Protein AF-A0A2S6R3Y6-F1 (afdb_monomer)

Radius of gyration: 16.05 Å; Cα contacts (8 Å, |Δi|>4): 48; chains: 1; bounding box: 32×43×38 Å

Structure (mmCIF, N/CA/C/O backbone):
data_AF-A0A2S6R3Y6-F1
#
_entry.id   AF-A0A2S6R3Y6-F1
#
loop_
_atom_site.group_PDB
_atom_site.id
_atom_site.type_symbol
_atom_site.label_atom_id
_atom_site.label_alt_id
_atom_site.label_comp_id
_atom_site.label_asym_id
_atom_site.label_entity_id
_atom_site.label_seq_id
_atom_site.pdbx_PDB_ins_code
_atom_site.Cartn_x
_atom_site.Cartn_y
_atom_site.Cartn_z
_atom_site.occupancy
_atom_site.B_iso_or_equiv
_atom_site.auth_seq_id
_atom_site.auth_comp_id
_atom_site.auth_asym_id
_atom_site.auth_atom_id
_atom_site.pdbx_PDB_model_num
ATOM 1 N N . MET A 1 1 ? 15.726 2.485 -18.350 1.00 80.19 1 MET A N 1
ATOM 2 C CA . MET A 1 1 ? 15.636 1.011 -18.258 1.00 80.19 1 MET A CA 1
ATOM 3 C C . MET A 1 1 ? 14.922 0.663 -16.962 1.00 80.19 1 MET A C 1
ATOM 5 O O . MET A 1 1 ? 15.285 1.222 -15.932 1.00 80.19 1 MET A O 1
ATOM 9 N N . VAL A 1 2 ? 13.887 -0.176 -17.019 1.00 84.50 2 VAL A N 1
ATOM 10 C CA . VAL A 1 2 ? 13.121 -0.587 -15.831 1.00 84.50 2 VAL A CA 1
ATOM 11 C C . VAL A 1 2 ? 13.959 -1.543 -14.985 1.00 84.50 2 VAL A C 1
ATOM 13 O O . VAL A 1 2 ? 14.556 -2.482 -15.511 1.00 84.50 2 VAL A O 1
ATOM 16 N N . LYS A 1 3 ? 14.002 -1.323 -13.669 1.00 93.44 3 LYS A N 1
ATOM 17 C CA . LYS A 1 3 ? 14.640 -2.249 -12.725 1.00 93.44 3 LYS A CA 1
ATOM 18 C C . LYS A 1 3 ? 13.674 -3.391 -12.396 1.00 93.44 3 LYS A C 1
ATOM 20 O O . LYS A 1 3 ? 12.978 -3.334 -11.388 1.00 93.44 3 LYS A O 1
ATOM 25 N N . LEU A 1 4 ? 13.634 -4.426 -13.237 1.00 94.94 4 LEU A N 1
ATOM 26 C CA . LEU A 1 4 ? 12.654 -5.521 -13.128 1.00 94.94 4 LEU A CA 1
ATOM 27 C C . LEU A 1 4 ? 12.665 -6.235 -11.767 1.00 94.94 4 LEU A C 1
ATOM 29 O O . LEU A 1 4 ? 11.603 -6.545 -11.243 1.00 94.94 4 LEU A O 1
ATOM 33 N N . ALA A 1 5 ? 13.838 -6.439 -11.161 1.00 95.38 5 ALA A N 1
ATOM 34 C CA . ALA A 1 5 ? 13.931 -7.038 -9.827 1.00 95.38 5 ALA A CA 1
ATOM 35 C C . ALA A 1 5 ? 13.281 -6.157 -8.744 1.00 95.38 5 ALA A C 1
ATOM 37 O O . ALA A 1 5 ? 12.570 -6.662 -7.880 1.00 95.38 5 ALA A O 1
ATOM 38 N N . ALA A 1 6 ? 13.480 -4.835 -8.819 1.00 94.38 6 ALA A N 1
ATOM 39 C CA . ALA A 1 6 ? 12.857 -3.891 -7.893 1.00 94.38 6 ALA A CA 1
ATOM 40 C C . ALA A 1 6 ? 11.339 -3.820 -8.108 1.00 94.38 6 ALA A C 1
ATOM 42 O O . ALA A 1 6 ? 10.587 -3.823 -7.140 1.00 94.38 6 ALA A O 1
ATOM 43 N N . TYR A 1 7 ? 10.891 -3.824 -9.366 1.00 96.75 7 TYR A N 1
ATOM 44 C CA . TYR A 1 7 ? 9.471 -3.898 -9.700 1.00 96.75 7 TYR A CA 1
ATOM 45 C C . TYR A 1 7 ? 8.821 -5.177 -9.156 1.00 96.75 7 TYR A C 1
ATOM 47 O O . TYR A 1 7 ? 7.786 -5.094 -8.510 1.00 96.75 7 TYR A O 1
ATOM 55 N N . ALA A 1 8 ? 9.437 -6.348 -9.348 1.00 96.81 8 ALA A N 1
ATOM 56 C CA . ALA A 1 8 ? 8.900 -7.617 -8.855 1.00 96.81 8 ALA A CA 1
ATOM 57 C C . ALA A 1 8 ? 8.803 -7.658 -7.318 1.00 96.81 8 ALA A C 1
ATOM 59 O O . ALA A 1 8 ? 7.802 -8.124 -6.771 1.00 96.81 8 ALA A O 1
ATOM 60 N N . ALA A 1 9 ? 9.815 -7.128 -6.621 1.00 96.19 9 ALA A N 1
ATOM 61 C CA . ALA A 1 9 ? 9.788 -6.997 -5.166 1.00 96.19 9 ALA A CA 1
ATOM 62 C C . ALA A 1 9 ? 8.658 -6.060 -4.707 1.00 96.19 9 ALA A C 1
ATOM 64 O O . ALA A 1 9 ? 7.871 -6.425 -3.837 1.00 96.19 9 ALA A O 1
ATOM 65 N N . PHE A 1 10 ? 8.524 -4.893 -5.343 1.00 97.12 10 PHE A N 1
ATOM 66 C CA . PHE A 1 10 ? 7.450 -3.944 -5.053 1.00 97.12 10 PHE A CA 1
ATOM 67 C C . PHE A 1 10 ? 6.063 -4.525 -5.348 1.00 97.12 10 PHE A C 1
ATOM 69 O O . PHE A 1 10 ? 5.155 -4.402 -4.533 1.00 97.12 10 PHE A O 1
ATOM 76 N N . LYS A 1 11 ? 5.899 -5.229 -6.473 1.00 97.31 11 LYS A N 1
ATOM 77 C CA . LYS A 1 11 ? 4.643 -5.891 -6.836 1.00 97.31 11 LYS A CA 1
ATOM 78 C C . LYS A 1 11 ? 4.250 -6.948 -5.804 1.00 97.31 11 LYS A C 1
ATOM 80 O O . LYS A 1 11 ? 3.101 -6.982 -5.386 1.00 97.31 11 LYS A O 1
ATOM 85 N N . SER A 1 12 ? 5.223 -7.705 -5.297 1.00 97.31 12 SER A N 1
ATOM 86 C CA . SER A 1 12 ? 5.001 -8.655 -4.200 1.00 97.31 12 SER A CA 1
ATOM 87 C C . SER A 1 12 ? 4.546 -7.962 -2.904 1.00 97.31 12 SER A C 1
ATOM 89 O O . SER A 1 12 ? 3.750 -8.522 -2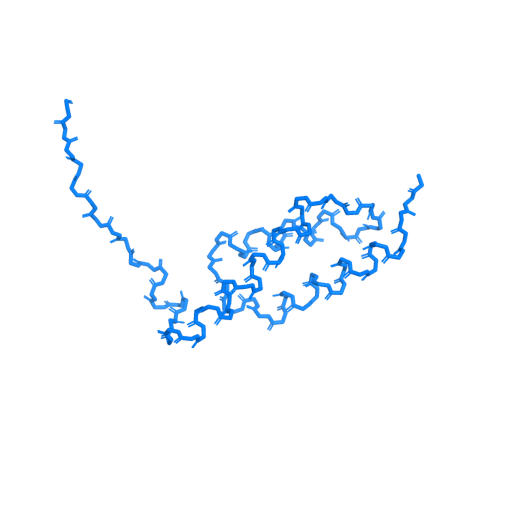.157 1.00 97.31 12 SER A O 1
ATOM 91 N N . MET A 1 13 ? 5.031 -6.747 -2.616 1.00 97.25 13 MET A N 1
ATOM 92 C CA . MET A 1 13 ? 4.547 -5.949 -1.478 1.00 97.25 13 MET A CA 1
ATOM 93 C C . MET A 1 13 ? 3.118 -5.448 -1.701 1.00 97.25 13 MET A C 1
ATOM 95 O O . MET A 1 13 ? 2.310 -5.496 -0.779 1.00 97.25 13 MET A O 1
ATOM 99 N N . LEU A 1 14 ? 2.806 -4.991 -2.915 1.00 97.38 14 LEU A N 1
ATOM 100 C CA . LEU A 1 14 ? 1.472 -4.522 -3.285 1.00 97.38 14 LEU A CA 1
ATOM 101 C C . LEU A 1 14 ? 0.435 -5.649 -3.170 1.00 97.38 14 LEU A C 1
ATOM 103 O O . LEU A 1 14 ? -0.630 -5.446 -2.596 1.00 97.38 14 LEU A O 1
ATOM 107 N N . ASP A 1 15 ? 0.768 -6.845 -3.658 1.00 97.62 15 ASP A N 1
ATOM 108 C CA . ASP A 1 15 ? -0.122 -8.007 -3.594 1.00 97.62 15 ASP A CA 1
ATOM 109 C C . ASP A 1 15 ? -0.374 -8.429 -2.132 1.00 97.62 15 ASP A C 1
ATOM 111 O O . ASP A 1 15 ? -1.510 -8.697 -1.755 1.00 97.62 15 ASP A O 1
ATOM 115 N N . ARG A 1 16 ? 0.647 -8.363 -1.264 1.00 96.94 16 ARG A N 1
ATOM 116 C CA . ARG A 1 16 ? 0.486 -8.572 0.190 1.00 96.94 16 ARG A CA 1
ATOM 117 C C . ARG A 1 16 ? -0.389 -7.517 0.863 1.00 96.94 16 ARG A C 1
ATOM 119 O O . ARG A 1 16 ? -1.132 -7.843 1.782 1.00 96.94 16 ARG A O 1
ATOM 126 N N . ALA A 1 17 ? -0.300 -6.259 0.439 1.00 96.44 17 ALA A N 1
ATOM 127 C CA . ALA A 1 17 ? -1.168 -5.206 0.960 1.00 96.44 17 ALA A CA 1
ATOM 128 C C . ALA A 1 17 ? -2.633 -5.411 0.532 1.00 96.44 17 ALA A C 1
ATOM 130 O O . ALA A 1 17 ? -3.539 -5.125 1.312 1.00 96.44 17 ALA A O 1
ATOM 131 N N . ALA A 1 18 ? -2.873 -5.971 -0.658 1.00 96.44 18 ALA A N 1
ATOM 132 C CA . ALA A 1 18 ? -4.213 -6.331 -1.123 1.00 96.44 18 ALA A CA 1
ATOM 133 C C . ALA A 1 18 ? -4.845 -7.485 -0.322 1.00 96.44 18 ALA A C 1
ATOM 135 O O . ALA A 1 18 ? -6.057 -7.510 -0.133 1.00 96.44 18 ALA A O 1
ATOM 136 N N . GLU A 1 19 ? -4.048 -8.404 0.230 1.00 96.94 19 GLU A N 1
ATOM 137 C CA . GLU A 1 19 ? -4.554 -9.471 1.114 1.0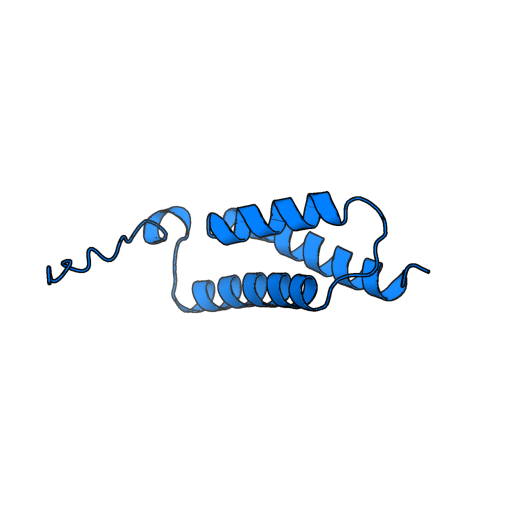0 96.94 19 GLU A CA 1
ATOM 138 C C . GLU A 1 19 ? -5.163 -8.940 2.425 1.00 96.94 19 GLU A C 1
ATOM 140 O O . GLU A 1 19 ? -5.928 -9.648 3.078 1.00 96.94 19 GLU A O 1
ATOM 145 N N . VAL A 1 20 ? -4.834 -7.705 2.816 1.00 95.06 20 VAL A N 1
ATOM 146 C CA . VAL A 1 20 ? -5.318 -7.053 4.045 1.00 95.06 20 VAL A CA 1
ATOM 147 C C . VAL A 1 20 ? -6.185 -5.825 3.758 1.00 95.06 20 VAL A C 1
ATOM 149 O O . VAL A 1 20 ? -6.347 -4.969 4.627 1.00 95.06 20 VAL A O 1
ATOM 152 N N . GLU A 1 21 ? -6.755 -5.731 2.552 1.00 94.62 21 GLU A N 1
ATOM 153 C CA . GLU A 1 21 ? -7.569 -4.593 2.100 1.00 94.62 21 GLU A CA 1
ATOM 154 C C . GLU A 1 21 ? -8.725 -4.268 3.066 1.00 94.62 21 GLU A C 1
ATOM 156 O O . GLU A 1 21 ? -9.036 -3.106 3.322 1.00 94.62 21 GLU A O 1
ATOM 161 N N . ASP A 1 22 ? -9.317 -5.291 3.685 1.00 92.19 22 ASP A N 1
ATOM 162 C CA . ASP A 1 22 ? -10.427 -5.169 4.634 1.00 92.19 22 ASP A CA 1
ATOM 163 C C . ASP A 1 22 ? -10.044 -4.572 6.003 1.00 92.19 22 ASP A C 1
ATOM 165 O O . ASP A 1 22 ? -10.929 -4.217 6.788 1.00 92.19 22 ASP A O 1
ATOM 169 N N . GLN A 1 23 ? -8.741 -4.456 6.272 1.00 92.81 23 GLN A N 1
ATOM 170 C CA . GLN A 1 23 ? -8.128 -3.882 7.475 1.00 92.81 23 GLN A CA 1
ATOM 171 C C . GLN A 1 23 ? -7.507 -2.499 7.219 1.00 92.81 23 GLN A C 1
ATOM 173 O O . GLN A 1 23 ? -6.818 -1.953 8.095 1.00 92.81 23 GLN A O 1
ATOM 178 N N . LEU A 1 24 ? -7.711 -1.933 6.028 1.00 93.62 24 LEU A N 1
ATOM 179 C CA . LEU A 1 24 ? -7.206 -0.615 5.665 1.00 93.62 24 LEU A CA 1
ATOM 180 C C . LEU A 1 24 ? -8.195 0.488 6.038 1.00 93.62 24 LEU A C 1
ATOM 182 O O . LEU A 1 24 ? -9.414 0.329 5.965 1.00 93.62 24 LEU A O 1
ATOM 186 N N . LEU A 1 25 ? -7.651 1.637 6.433 1.00 92.81 25 LEU A N 1
ATOM 187 C CA . LEU A 1 25 ? -8.419 2.875 6.522 1.00 92.81 25 LEU A CA 1
ATOM 188 C C . LEU A 1 25 ? -8.702 3.428 5.113 1.00 92.81 25 LEU A C 1
ATOM 190 O O . LEU A 1 25 ? -7.955 3.122 4.182 1.00 92.81 25 LEU A O 1
ATOM 194 N N . PRO A 1 26 ? -9.725 4.288 4.929 1.00 91.56 26 PRO A N 1
ATOM 195 C CA . PRO A 1 26 ? -10.102 4.787 3.603 1.00 91.56 26 PRO A CA 1
ATOM 196 C C . PRO A 1 26 ? -8.954 5.424 2.805 1.00 91.56 26 PRO A C 1
ATOM 198 O O . PRO A 1 26 ? -8.838 5.198 1.607 1.00 91.56 26 PRO A O 1
ATOM 201 N N . ASN A 1 27 ? -8.068 6.171 3.468 1.00 92.94 27 ASN A N 1
ATOM 202 C CA . ASN A 1 27 ? -6.904 6.794 2.832 1.00 92.94 27 ASN A CA 1
ATOM 203 C C . ASN A 1 27 ? -5.825 5.773 2.424 1.00 92.94 27 ASN A C 1
ATOM 205 O O . ASN A 1 27 ? -5.164 5.937 1.403 1.00 92.94 27 ASN A O 1
ATOM 209 N N . GLU A 1 28 ? -5.626 4.727 3.227 1.00 95.44 28 GLU A N 1
ATOM 210 C CA . GLU A 1 28 ? -4.684 3.642 2.929 1.00 95.44 28 GLU A CA 1
ATOM 211 C C . GLU A 1 28 ? -5.201 2.786 1.768 1.00 95.44 28 GLU A C 1
ATOM 213 O O . GLU A 1 28 ? -4.425 2.394 0.900 1.00 95.44 28 GLU A O 1
ATOM 218 N N . LEU A 1 29 ? -6.516 2.558 1.726 1.00 95.81 29 LEU A N 1
ATOM 219 C CA . LEU A 1 29 ? -7.204 1.880 0.634 1.00 95.81 29 LEU A CA 1
ATOM 220 C C . LEU A 1 29 ? -7.069 2.654 -0.685 1.00 95.81 29 LEU A C 1
ATOM 222 O O . LEU A 1 29 ? -6.665 2.087 -1.699 1.00 95.81 29 LEU A O 1
ATOM 226 N N . GLU A 1 30 ? -7.335 3.962 -0.660 1.00 95.94 30 GLU A N 1
ATOM 227 C CA . GLU A 1 30 ? -7.166 4.840 -1.824 1.00 95.94 30 GLU A CA 1
ATOM 228 C C . GLU A 1 30 ? -5.716 4.832 -2.334 1.00 95.94 30 GLU A C 1
ATOM 230 O O . GLU A 1 30 ? -5.471 4.745 -3.543 1.00 95.94 30 GLU A O 1
ATOM 235 N N . MET A 1 31 ? -4.741 4.862 -1.417 1.00 97.25 31 MET A N 1
ATOM 236 C CA . MET A 1 31 ? -3.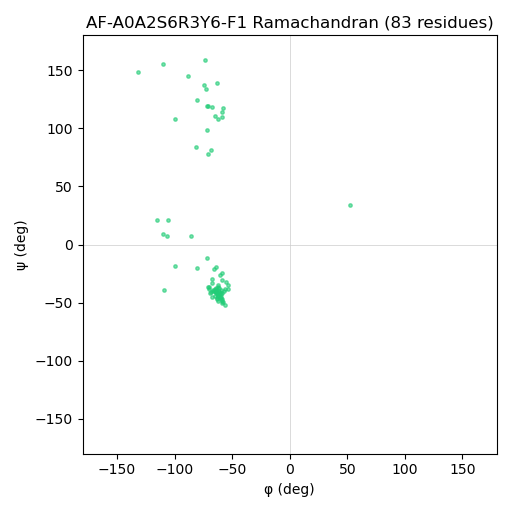322 4.760 -1.758 1.00 97.25 31 MET A CA 1
ATOM 237 C C . MET A 1 31 ? -2.992 3.409 -2.405 1.00 97.25 31 MET A C 1
ATOM 239 O O . MET A 1 31 ? -2.330 3.378 -3.443 1.00 97.25 31 MET A O 1
ATOM 243 N N . LEU A 1 32 ? -3.476 2.296 -1.844 1.00 97.81 32 LEU A N 1
ATOM 244 C CA . LEU A 1 32 ? -3.264 0.960 -2.403 1.00 97.81 32 LEU A CA 1
ATOM 245 C C . LEU A 1 32 ? -3.809 0.854 -3.834 1.00 97.81 32 LEU A C 1
ATOM 247 O O . LEU A 1 32 ? -3.099 0.388 -4.726 1.00 97.81 32 LEU A O 1
ATOM 251 N N . HIS A 1 33 ? -5.037 1.321 -4.077 1.00 97.75 33 HIS A N 1
ATOM 252 C CA . HIS A 1 33 ? -5.639 1.310 -5.415 1.00 97.75 33 HIS A CA 1
ATOM 253 C C . HIS A 1 33 ? -4.870 2.203 -6.395 1.00 97.75 33 HIS A C 1
ATOM 255 O O . HIS A 1 33 ? -4.612 1.794 -7.528 1.00 97.75 33 HIS A O 1
ATOM 261 N N . SER A 1 34 ? -4.436 3.385 -5.950 1.00 97.50 34 SER A N 1
ATOM 262 C CA . SER A 1 34 ? -3.638 4.312 -6.763 1.00 97.50 34 SER A CA 1
ATOM 263 C C . SER A 1 34 ? -2.295 3.704 -7.174 1.00 97.50 34 SER A C 1
ATOM 265 O O . SER A 1 34 ? -1.902 3.781 -8.340 1.00 97.50 34 SER A O 1
ATOM 267 N N . LEU A 1 35 ? -1.604 3.046 -6.239 1.00 97.44 35 LEU A N 1
ATOM 268 C CA . LEU A 1 35 ? -0.361 2.329 -6.521 1.00 97.44 35 LEU A CA 1
ATOM 269 C C . LEU A 1 35 ? -0.608 1.113 -7.423 1.00 97.44 35 LEU A C 1
ATOM 271 O O . LEU A 1 35 ? 0.157 0.886 -8.360 1.00 97.44 35 LEU A O 1
ATOM 275 N N . GLY A 1 36 ? -1.696 0.372 -7.208 1.00 97.25 36 GLY A N 1
ATOM 276 C CA . GLY A 1 36 ? -2.077 -0.751 -8.062 1.00 97.25 36 GLY A CA 1
ATOM 277 C C . GLY A 1 36 ? -2.312 -0.336 -9.512 1.00 97.25 36 GLY A C 1
ATOM 278 O O . GLY A 1 36 ? -1.808 -0.991 -10.423 1.00 97.25 36 GLY A O 1
ATOM 279 N N . ALA A 1 37 ? -2.991 0.792 -9.731 1.00 97.50 37 ALA A N 1
ATOM 280 C CA . ALA A 1 37 ? -3.190 1.358 -11.061 1.00 97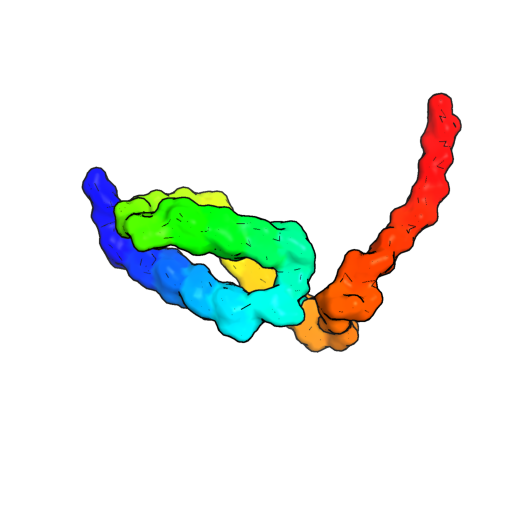.50 37 ALA A CA 1
ATOM 281 C C . ALA A 1 37 ? -1.873 1.860 -11.678 1.00 97.50 37 ALA A C 1
ATOM 283 O O . ALA A 1 37 ? -1.578 1.567 -12.835 1.00 97.50 37 ALA A O 1
ATOM 284 N N . ARG A 1 38 ? -1.049 2.578 -10.902 1.00 96.44 38 ARG A N 1
ATOM 285 C CA . ARG A 1 38 ? 0.232 3.138 -11.367 1.00 96.44 38 ARG A CA 1
ATOM 286 C C . ARG A 1 38 ? 1.237 2.067 -11.795 1.00 96.44 38 ARG A C 1
ATOM 288 O O . ARG A 1 38 ? 1.990 2.287 -12.739 1.00 96.44 38 ARG A O 1
ATOM 295 N N . TYR A 1 39 ? 1.258 0.934 -11.098 1.00 96.44 39 TYR A N 1
ATOM 296 C CA . TYR A 1 39 ? 2.200 -0.167 -11.319 1.00 96.44 39 TYR A CA 1
ATOM 297 C C . TYR A 1 39 ? 1.557 -1.383 -12.008 1.00 96.44 39 TYR A C 1
ATOM 299 O O . TYR A 1 39 ? 2.101 -2.491 -11.945 1.00 96.44 39 TYR A O 1
ATOM 307 N N . ALA A 1 40 ? 0.422 -1.176 -12.691 1.00 95.44 40 ALA A N 1
ATOM 308 C CA . ALA A 1 40 ? -0.215 -2.183 -13.541 1.00 95.44 40 ALA A CA 1
ATOM 309 C C . ALA A 1 40 ? 0.722 -2.663 -14.664 1.00 95.44 40 ALA A C 1
ATOM 311 O O . ALA A 1 40 ? 0.685 -3.831 -15.048 1.00 95.44 40 ALA A O 1
ATOM 312 N N . GLU A 1 41 ? 1.610 -1.783 -15.130 1.00 94.12 41 GLU A N 1
ATOM 313 C CA . GLU A 1 41 ? 2.714 -2.116 -16.027 1.00 94.12 41 GLU A CA 1
ATOM 314 C C . GLU A 1 41 ? 4.073 -2.010 -15.307 1.00 94.12 41 GLU A C 1
ATOM 316 O O . GLU A 1 41 ? 4.205 -1.267 -14.326 1.00 94.12 41 GLU A O 1
ATOM 321 N N . PRO A 1 42 ? 5.114 -2.726 -15.780 1.00 95.69 42 PRO A N 1
ATOM 322 C CA . PRO A 1 42 ? 6.448 -2.652 -15.198 1.00 95.69 42 PRO A CA 1
ATOM 323 C C . PRO A 1 42 ? 7.040 -1.238 -15.215 1.00 95.69 42 PRO A C 1
ATOM 325 O O . PRO A 1 42 ? 7.417 -0.707 -16.259 1.00 95.69 42 PRO A O 1
ATOM 328 N N . LEU A 1 43 ? 7.221 -0.672 -14.024 1.00 95.12 43 LEU A N 1
ATOM 329 C CA . LEU A 1 43 ? 7.850 0.627 -13.795 1.00 95.12 43 LEU A CA 1
ATOM 330 C C . LEU A 1 43 ? 8.901 0.501 -12.689 1.00 95.12 43 LEU A C 1
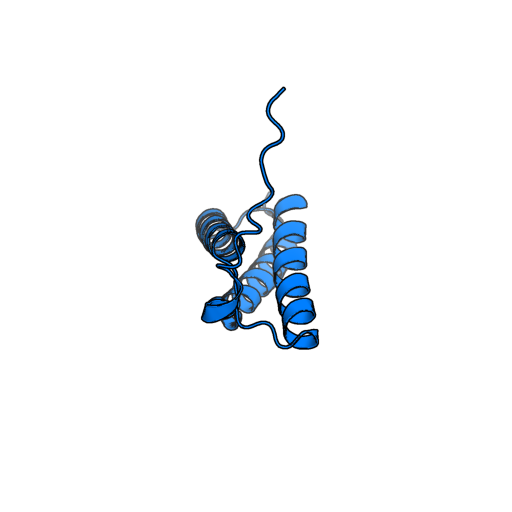ATOM 332 O O . LEU A 1 43 ? 8.762 -0.312 -11.779 1.00 95.12 43 LEU A O 1
ATOM 336 N N . THR A 1 44 ? 9.970 1.298 -12.752 1.00 95.88 44 THR A N 1
ATOM 337 C CA . THR A 1 44 ? 10.913 1.390 -11.629 1.00 95.88 44 THR A CA 1
ATOM 338 C C . THR A 1 44 ? 10.199 2.051 -10.446 1.00 95.88 44 THR A C 1
ATOM 340 O O . THR A 1 44 ? 9.797 3.204 -10.599 1.00 95.88 44 THR A O 1
ATOM 343 N N . PRO A 1 45 ? 10.054 1.368 -9.295 1.00 95.56 45 PRO A N 1
ATOM 344 C CA . PRO A 1 45 ? 9.339 1.926 -8.156 1.00 95.56 45 PRO A CA 1
ATOM 345 C C . PRO A 1 45 ? 10.011 3.176 -7.599 1.00 95.56 45 PRO A C 1
ATOM 347 O O . PRO A 1 45 ? 11.240 3.227 -7.478 1.00 95.56 45 PRO A O 1
ATOM 350 N N . ASP A 1 46 ? 9.196 4.164 -7.249 1.00 96.19 46 ASP A N 1
ATOM 351 C CA . ASP A 1 46 ? 9.640 5.339 -6.513 1.00 96.19 46 ASP A CA 1
ATOM 352 C C . ASP A 1 46 ? 9.888 4.977 -5.031 1.00 96.19 46 ASP A C 1
ATOM 354 O O . ASP A 1 46 ? 9.080 4.255 -4.437 1.00 96.19 46 ASP A O 1
ATOM 358 N N . PRO A 1 47 ? 10.978 5.450 -4.398 1.00 95.94 47 PRO A N 1
ATOM 359 C CA . PRO A 1 47 ? 11.243 5.191 -2.980 1.00 95.94 47 PRO A CA 1
ATOM 360 C C . PRO A 1 47 ? 10.108 5.610 -2.032 1.00 95.94 47 PRO A C 1
ATOM 362 O O . PRO A 1 47 ? 9.891 4.951 -1.012 1.00 95.94 47 PRO A O 1
ATOM 365 N N . PHE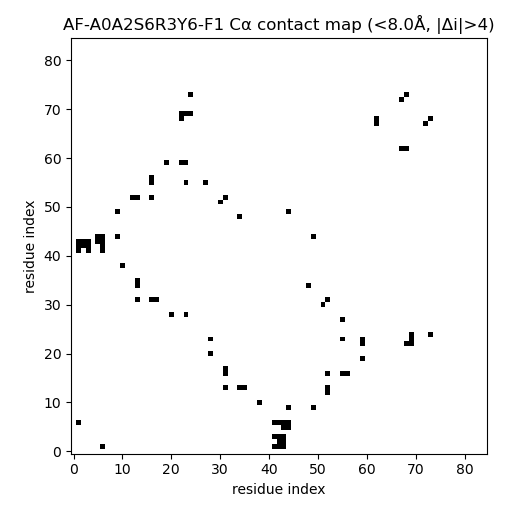 A 1 48 ? 9.368 6.673 -2.355 1.00 96.75 48 PHE A N 1
ATOM 366 C CA . PHE A 1 48 ? 8.215 7.108 -1.570 1.00 96.75 48 PHE A CA 1
ATOM 367 C C . PHE A 1 48 ? 7.046 6.132 -1.694 1.00 96.75 48 PHE A C 1
ATOM 369 O O . PHE A 1 48 ? 6.389 5.861 -0.694 1.00 96.75 48 PHE A O 1
ATOM 376 N N . ASP A 1 49 ? 6.830 5.545 -2.873 1.00 96.88 49 ASP A N 1
ATOM 377 C CA . ASP A 1 49 ? 5.785 4.534 -3.072 1.00 96.88 49 ASP A CA 1
ATOM 378 C C . ASP A 1 49 ? 6.103 3.250 -2.288 1.00 96.88 49 ASP A C 1
ATOM 380 O O . ASP A 1 49 ? 5.213 2.652 -1.681 1.00 96.88 49 ASP A O 1
ATOM 384 N N . ILE A 1 50 ? 7.382 2.847 -2.246 1.00 96.56 50 ILE A N 1
ATOM 385 C CA . ILE A 1 50 ? 7.848 1.731 -1.401 1.00 96.56 50 ILE A CA 1
ATOM 386 C C . ILE A 1 50 ? 7.538 2.041 0.068 1.00 96.56 50 ILE A C 1
ATOM 388 O O . ILE A 1 50 ? 6.901 1.240 0.752 1.00 96.56 50 ILE A O 1
ATOM 392 N N . THR A 1 51 ? 7.933 3.232 0.525 1.00 97.12 51 THR A N 1
ATOM 393 C CA . THR A 1 51 ? 7.717 3.685 1.908 1.00 97.12 51 THR A CA 1
ATOM 394 C C . THR A 1 51 ? 6.227 3.723 2.256 1.00 97.12 51 THR A C 1
ATOM 396 O O . THR A 1 51 ? 5.835 3.340 3.356 1.00 97.12 51 THR A O 1
ATOM 399 N N . ALA A 1 52 ? 5.372 4.149 1.323 1.00 96.62 52 ALA A N 1
ATOM 400 C CA . ALA A 1 52 ? 3.928 4.193 1.521 1.00 96.62 52 ALA A CA 1
ATOM 401 C C . ALA A 1 52 ? 3.351 2.795 1.804 1.00 96.62 52 ALA A C 1
ATOM 403 O O . ALA A 1 52 ? 2.594 2.638 2.763 1.00 96.62 52 ALA A O 1
ATOM 404 N N . LEU A 1 53 ? 3.757 1.768 1.046 1.00 96.81 53 LEU A N 1
ATOM 405 C CA . LEU A 1 53 ? 3.345 0.385 1.316 1.00 96.81 53 LEU A CA 1
ATOM 406 C C . LEU A 1 53 ? 3.882 -0.136 2.654 1.00 96.81 53 LEU A C 1
ATOM 408 O O . LEU A 1 53 ? 3.149 -0.797 3.387 1.00 96.81 53 LEU A O 1
ATOM 412 N N . GLU A 1 54 ? 5.127 0.182 3.015 1.00 96.94 54 GLU A N 1
ATOM 413 C CA . GLU A 1 54 ? 5.684 -0.195 4.322 1.00 96.94 54 GLU A CA 1
ATOM 414 C C . GLU A 1 54 ? 4.889 0.419 5.480 1.00 96.94 54 GLU A C 1
ATOM 416 O O . GLU A 1 54 ? 4.595 -0.262 6.465 1.00 96.94 54 GLU A O 1
ATOM 421 N N . VAL A 1 55 ? 4.495 1.690 5.353 1.00 96.38 55 VAL A N 1
ATOM 422 C CA . VAL A 1 55 ? 3.662 2.384 6.343 1.00 96.38 55 VAL A CA 1
ATOM 423 C C . VAL A 1 55 ? 2.277 1.751 6.437 1.00 96.38 55 VAL A C 1
ATOM 425 O O . VAL A 1 55 ? 1.816 1.514 7.551 1.00 96.38 55 VAL A O 1
ATOM 428 N N . ILE A 1 56 ? 1.638 1.427 5.307 1.00 96.25 56 ILE A N 1
ATOM 429 C CA . ILE A 1 56 ? 0.340 0.734 5.285 1.00 96.25 56 ILE A CA 1
ATOM 430 C C . ILE A 1 56 ? 0.431 -0.587 6.058 1.00 96.25 56 ILE A C 1
ATOM 432 O O . ILE A 1 56 ? -0.337 -0.815 6.995 1.00 96.25 56 ILE A O 1
ATOM 436 N N . MET A 1 57 ? 1.415 -1.427 5.730 1.00 96.19 57 MET A N 1
ATOM 437 C CA . MET A 1 57 ? 1.591 -2.726 6.385 1.00 96.19 57 MET A CA 1
ATOM 438 C C . MET A 1 57 ? 1.910 -2.576 7.876 1.00 96.19 57 MET A C 1
ATOM 440 O O . MET A 1 57 ? 1.341 -3.278 8.713 1.00 96.19 57 MET A O 1
ATOM 444 N N . ARG A 1 58 ? 2.770 -1.618 8.240 1.00 95.81 58 ARG A N 1
ATOM 445 C CA . ARG A 1 58 ? 3.065 -1.301 9.643 1.00 95.81 58 ARG A CA 1
ATOM 446 C C . ARG A 1 58 ? 1.807 -0.874 10.395 1.00 95.81 58 ARG A C 1
ATOM 448 O O . ARG A 1 58 ? 1.606 -1.316 11.523 1.00 95.81 58 ARG A O 1
ATOM 455 N N . ASN A 1 59 ? 0.980 -0.011 9.810 1.00 94.00 59 ASN A N 1
ATOM 456 C CA . ASN A 1 59 ? -0.226 0.492 10.460 1.00 94.00 59 ASN A CA 1
ATOM 457 C C . ASN A 1 59 ? -1.231 -0.632 10.732 1.00 94.00 59 ASN A C 1
ATOM 459 O O . ASN A 1 59 ? -1.827 -0.654 11.810 1.00 94.00 59 ASN A O 1
ATOM 463 N N . VAL A 1 60 ? -1.376 -1.588 9.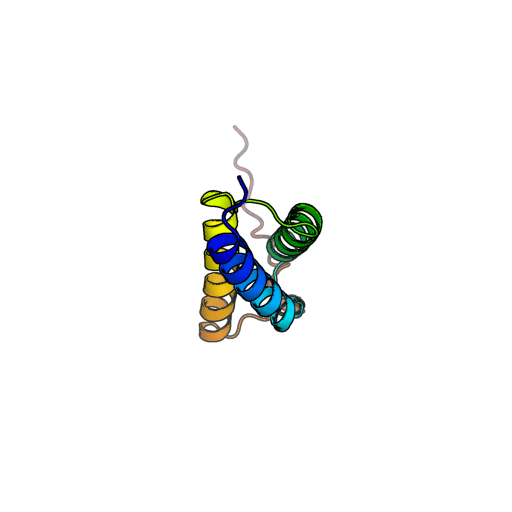807 1.00 91.81 60 VAL A N 1
ATOM 464 C CA . VAL A 1 60 ? -2.193 -2.795 10.015 1.00 91.81 60 VAL A CA 1
ATOM 465 C C . VAL A 1 60 ? -1.699 -3.580 11.233 1.00 91.81 60 VAL A C 1
ATOM 467 O O . VAL A 1 60 ? -2.490 -3.884 12.126 1.00 91.81 60 VAL A O 1
ATOM 470 N N . GLU A 1 61 ? -0.394 -3.843 11.332 1.00 91.31 61 GLU A N 1
ATOM 471 C CA . GLU A 1 61 ? 0.178 -4.569 12.476 1.00 91.31 61 GLU A CA 1
ATOM 472 C C . GLU A 1 61 ? 0.041 -3.802 13.797 1.00 91.31 61 GLU A C 1
ATOM 474 O O . GLU A 1 61 ? -0.306 -4.382 14.827 1.00 91.31 61 GLU A O 1
ATOM 479 N N . VAL A 1 62 ? 0.233 -2.481 13.775 1.00 88.44 62 VAL A N 1
ATOM 480 C CA . VAL A 1 62 ? -0.008 -1.630 14.947 1.00 88.44 62 VAL A CA 1
ATOM 481 C C . VAL A 1 62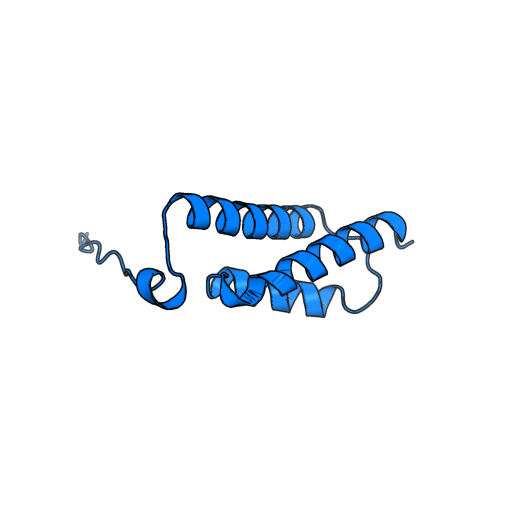 ? -1.465 -1.763 15.399 1.00 88.44 62 VAL A C 1
ATOM 483 O O . VAL A 1 62 ? -1.709 -2.028 16.573 1.00 88.44 62 VAL A O 1
ATOM 486 N N . ARG A 1 63 ? -2.439 -1.656 14.485 1.00 90.88 63 ARG A N 1
ATOM 487 C CA . ARG A 1 63 ? -3.873 -1.767 14.809 1.00 90.88 63 ARG A CA 1
ATOM 488 C C . ARG A 1 63 ? -4.250 -3.131 15.392 1.00 90.88 63 ARG A C 1
ATOM 490 O O . ARG A 1 63 ? -5.025 -3.166 16.350 1.00 90.88 63 ARG A O 1
ATOM 497 N N . LYS A 1 64 ? -3.654 -4.228 14.902 1.00 83.25 64 LYS A N 1
ATOM 498 C CA . LYS A 1 64 ? -3.819 -5.573 15.492 1.00 83.25 64 LYS A CA 1
ATOM 499 C C . LYS A 1 64 ? -3.407 -5.606 16.966 1.00 83.25 64 LYS A C 1
ATOM 501 O O . LYS A 1 64 ? -4.112 -6.198 17.779 1.00 83.25 64 LYS A O 1
ATOM 506 N N . GLY A 1 65 ? -2.324 -4.915 17.331 1.00 82.88 65 GLY A N 1
ATOM 507 C CA . GLY A 1 65 ? -1.866 -4.796 18.720 1.00 82.88 65 GLY A CA 1
ATOM 508 C C . GLY A 1 65 ? -2.817 -4.029 19.652 1.00 82.88 65 GLY A C 1
ATOM 509 O O . GLY A 1 65 ? -2.762 -4.222 20.864 1.00 82.88 65 GLY A O 1
ATOM 510 N N . PHE A 1 66 ? -3.712 -3.199 19.106 1.00 82.69 66 PHE A N 1
ATOM 511 C CA . PHE A 1 66 ? -4.644 -2.358 19.870 1.00 82.69 66 PHE A CA 1
ATOM 512 C C . PHE A 1 66 ? -6.114 -2.795 19.772 1.00 82.69 66 PHE A C 1
ATOM 514 O O . PHE A 1 66 ? -6.985 -2.074 20.251 1.00 82.69 66 PHE A O 1
ATOM 521 N N . SER A 1 67 ? -6.412 -3.963 19.184 1.00 78.88 67 SER A N 1
ATOM 522 C CA . SER A 1 67 ? -7.795 -4.430 18.947 1.00 78.88 67 SER A CA 1
ATOM 523 C C . SER A 1 67 ? -8.674 -3.402 18.208 1.00 78.88 67 SER A C 1
ATOM 525 O O . SER A 1 67 ? 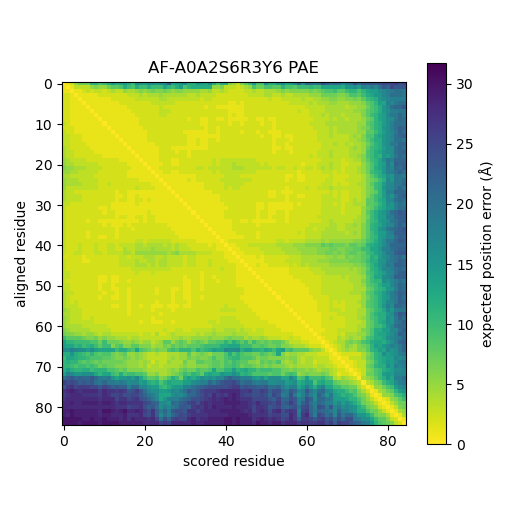-9.867 -3.298 18.480 1.00 78.88 67 SER A O 1
ATOM 527 N N . PHE A 1 68 ? -8.078 -2.621 17.300 1.00 80.19 68 PHE A N 1
ATOM 528 C CA . PHE A 1 68 ? -8.773 -1.580 16.540 1.00 80.19 68 PHE A CA 1
ATOM 529 C C . PHE A 1 68 ? -9.532 -2.189 15.356 1.00 80.19 68 PHE A C 1
ATOM 531 O O . PHE A 1 68 ? -8.929 -2.846 14.504 1.00 80.19 68 PHE A O 1
ATOM 538 N N . ASP A 1 69 ? -10.835 -1.935 15.265 1.00 80.88 69 ASP A N 1
ATOM 539 C CA . ASP A 1 69 ? -11.686 -2.381 14.161 1.00 80.88 69 ASP A CA 1
ATOM 540 C C . ASP A 1 69 ? -11.881 -1.228 13.171 1.00 80.88 69 ASP A C 1
ATOM 542 O O . ASP A 1 69 ? -12.617 -0.281 13.440 1.00 80.88 69 ASP A O 1
ATOM 546 N N . VAL A 1 70 ? -11.260 -1.302 11.990 1.00 83.38 70 VAL A N 1
ATOM 547 C CA . VAL A 1 70 ? -11.358 -0.234 10.977 1.00 83.38 70 VAL A CA 1
ATOM 548 C C . VAL A 1 70 ? -12.789 0.062 10.530 1.00 83.38 70 VAL A C 1
ATOM 550 O O . VAL A 1 70 ? -13.075 1.186 10.133 1.00 83.38 70 VAL A O 1
ATOM 553 N N . LYS A 1 71 ? -13.721 -0.890 10.639 1.00 82.12 71 LYS A N 1
ATOM 554 C CA . LYS A 1 71 ? -15.123 -0.675 10.255 1.00 82.12 71 LYS A CA 1
ATOM 555 C C . LYS A 1 71 ? -15.918 0.050 11.340 1.00 82.12 71 LYS A C 1
ATOM 557 O O . LYS A 1 71 ? -16.961 0.623 11.035 1.00 82.12 71 LYS A O 1
ATOM 562 N N . LYS A 1 72 ? -15.448 0.029 12.592 1.00 81.06 72 LYS A N 1
ATOM 563 C CA . LYS A 1 72 ? -16.131 0.642 13.747 1.00 81.06 72 LYS A CA 1
ATOM 564 C C . LYS A 1 72 ? -15.422 1.888 14.271 1.00 81.06 72 LYS A C 1
ATOM 566 O O . LYS A 1 72 ? -16.080 2.861 14.625 1.00 81.06 72 LYS A O 1
ATOM 571 N N . ASP A 1 73 ? -14.096 1.867 14.300 1.00 77.75 73 ASP A N 1
ATOM 572 C CA . ASP A 1 73 ? -13.268 2.846 15.001 1.00 77.75 73 ASP A CA 1
ATOM 573 C C . ASP A 1 73 ? -12.684 3.925 14.076 1.00 77.75 73 ASP A C 1
ATOM 575 O O . ASP A 1 73 ? -12.317 5.000 14.553 1.00 77.75 73 ASP A O 1
ATOM 579 N N . ALA A 1 74 ? -12.645 3.697 12.754 1.00 69.62 74 ALA A N 1
ATOM 580 C CA . ALA A 1 74 ? -12.135 4.671 11.777 1.00 69.62 74 ALA A CA 1
ATOM 581 C C . ALA A 1 74 ? -12.916 5.995 11.769 1.00 69.62 74 ALA A C 1
ATOM 583 O O . ALA A 1 74 ? -12.373 7.038 11.415 1.00 69.62 74 ALA A O 1
ATOM 584 N N . GLY A 1 75 ? -14.187 5.952 12.177 1.00 63.81 75 GLY A N 1
ATOM 585 C CA . GLY A 1 75 ? -15.082 7.103 12.253 1.00 63.81 75 GLY A CA 1
ATOM 586 C C . GLY A 1 75 ? -14.995 7.904 13.553 1.00 63.81 75 GLY A C 1
ATOM 587 O O . GLY A 1 75 ? -15.830 8.787 13.744 1.00 63.81 75 GLY A O 1
ATOM 588 N N . ARG A 1 76 ? -14.043 7.631 14.464 1.00 55.91 76 ARG A N 1
ATOM 589 C CA . ARG A 1 76 ? -13.820 8.496 15.637 1.00 55.91 76 ARG A CA 1
ATOM 590 C C . ARG A 1 76 ? -13.257 9.846 15.186 1.00 55.91 76 ARG A C 1
ATOM 592 O O . ARG A 1 76 ? -12.059 10.099 15.245 1.00 55.91 76 ARG A O 1
ATOM 599 N N . VAL A 1 77 ? -14.156 10.721 14.743 1.00 53.66 77 VAL A N 1
ATOM 600 C CA . VAL A 1 77 ? -13.926 12.155 14.600 1.00 53.66 77 VAL A CA 1
ATOM 601 C C . VAL A 1 77 ? -13.560 12.672 15.987 1.00 53.66 77 VAL A C 1
ATOM 603 O O . VAL A 1 77 ? -14.391 12.682 16.894 1.00 53.66 77 VAL A O 1
ATOM 606 N N . ILE A 1 78 ? -12.299 13.054 16.184 1.00 51.56 78 ILE A N 1
ATOM 607 C CA . ILE A 1 78 ? -11.927 13.850 17.350 1.00 51.56 78 ILE A CA 1
ATOM 608 C C . ILE A 1 78 ? -12.506 15.237 17.085 1.00 51.56 78 ILE A C 1
ATOM 610 O O . ILE A 1 78 ? -11.940 16.015 16.318 1.00 51.56 78 ILE A O 1
ATOM 614 N N . ASP A 1 79 ? -13.665 15.511 17.674 1.00 46.28 79 ASP A N 1
ATOM 615 C CA . ASP A 1 79 ? -14.314 16.818 17.633 1.00 46.28 79 ASP A CA 1
ATOM 616 C C . ASP A 1 79 ? -13.491 17.776 18.513 1.00 46.28 79 ASP A C 1
ATOM 618 O O . ASP A 1 79 ? -13.767 17.992 19.693 1.00 46.28 79 ASP A O 1
ATOM 622 N N . LEU A 1 80 ? -12.362 18.252 17.980 1.00 50.31 80 LEU A N 1
ATOM 623 C CA . LEU A 1 80 ? -11.557 19.268 18.644 1.00 50.31 80 LEU A CA 1
ATOM 624 C C . LEU A 1 80 ? -12.344 20.581 18.567 1.00 50.31 80 LEU A C 1
ATOM 626 O O . LEU A 1 80 ? -12.608 21.051 17.454 1.00 50.31 80 LEU A O 1
ATOM 630 N N . PRO A 1 81 ? -12.719 21.203 19.702 1.00 49.03 81 PRO A N 1
ATOM 631 C CA . PRO A 1 81 ? -13.366 22.502 19.663 1.00 49.03 81 PRO A CA 1
ATOM 632 C C . PRO A 1 81 ? -12.432 23.476 18.943 1.00 49.03 81 PRO A C 1
ATOM 634 O O . PRO A 1 81 ? -11.310 23.722 19.386 1.00 49.03 81 PRO A O 1
ATOM 637 N N . ARG A 1 82 ? -12.880 24.012 17.802 1.00 56.03 82 ARG A N 1
ATOM 638 C CA . ARG A 1 82 ? -12.159 25.083 17.106 1.00 56.03 82 ARG A CA 1
ATOM 639 C C . ARG A 1 82 ? -12.116 26.279 18.050 1.00 56.03 82 ARG A C 1
ATOM 641 O O . ARG A 1 82 ? -13.144 26.918 18.272 1.00 56.03 82 ARG A O 1
ATOM 648 N N . VAL A 1 83 ? -10.943 26.577 18.602 1.00 55.97 83 VAL A N 1
ATOM 649 C CA . VAL A 1 83 ? -10.694 27.882 19.215 1.00 55.97 83 VAL A CA 1
ATOM 650 C C . VAL A 1 83 ? -10.766 28.884 18.065 1.00 55.97 83 VAL A C 1
ATOM 652 O O . VAL A 1 83 ? -9.981 28.807 17.122 1.00 55.97 83 VAL A O 1
ATOM 655 N N . LYS A 1 84 ? -11.808 29.719 18.065 1.00 55.16 84 LYS A N 1
ATOM 656 C CA . LYS A 1 84 ? -11.894 30.864 17.159 1.00 55.16 84 LYS A CA 1
ATOM 657 C C . LYS A 1 84 ? -10.878 31.894 17.649 1.00 55.16 84 LYS A C 1
ATOM 659 O O . LYS A 1 84 ? -11.028 32.354 18.779 1.00 55.16 84 LYS A O 1
ATOM 664 N N . ASP A 1 85 ? -9.913 32.225 16.801 1.00 47.09 85 ASP A N 1
ATOM 665 C CA . ASP A 1 85 ? -9.242 33.527 16.830 1.00 47.09 85 ASP A CA 1
ATOM 666 C C . ASP A 1 85 ? -10.073 34.535 16.020 1.00 47.09 85 ASP A C 1
ATOM 668 O O . ASP A 1 85 ? -10.615 34.135 14.957 1.00 47.09 85 ASP A O 1
#

Sequence (85 aa):
MVKLAAYAAFKSMLDRAAEVEDQLLPNELEMLHSLGARYAEPLTPDPFDITALEVIMRNVEVRKGFSFDVKKDAGRVIDLPRVKD

Secondary structure (DSSP, 8-state):
---HHHHHHHHHHHHHHHTTGGG--HHHHHHHHHHHHHTSS--PPPHHHHHHHHHHHHHHHHHHHTT--HHHHTT----------

pLDDT: mean 87.78, std 14.64, range [46.28, 97.81]

Mean predicted aligned error: 6.8 Å

Solvent-accessible surface area (backbone atoms only — not comparable to full-atom values): 5221 Å² total; per-residue (Å²): 134,68,46,61,70,58,26,54,54,50,50,55,51,53,54,57,53,57,77,45,52,89,60,42,50,75,70,53,45,53,48,50,53,52,50,51,63,70,55,70,53,95,47,59,73,52,74,66,60,54,50,50,52,53,50,50,55,48,51,43,55,53,33,65,76,66,75,59,47,52,91,73,55,68,75,68,73,79,83,69,81,78,78,80,130

Foldseek 3Di:
DFPQVQLVVLVVLLVVLVVCLQLFAPVLNVLSVVVCVVSVDGHHDDPVNSVSSVVRVVVSVVCVVVVHRNVPRSPPDPPDPPPDD